Protein AF-A0ABD3NQT2-F1 (afdb_monomer)

Structure (mmCIF, N/CA/C/O backbone):
data_AF-A0ABD3NQT2-F1
#
_entry.id   AF-A0ABD3NQT2-F1
#
loop_
_atom_site.group_PDB
_atom_site.id
_atom_site.type_symbol
_atom_site.label_atom_id
_atom_site.label_alt_id
_atom_site.label_comp_id
_atom_site.label_asym_id
_atom_site.label_entity_id
_atom_site.label_seq_id
_atom_site.pdbx_PDB_ins_code
_atom_site.Cartn_x
_atom_site.Cartn_y
_atom_site.Cartn_z
_atom_site.occupancy
_atom_site.B_iso_or_equiv
_atom_site.auth_seq_id
_atom_site.auth_comp_id
_atom_site.auth_asym_id
_atom_site.auth_atom_id
_atom_site.pdbx_PDB_model_num
ATOM 1 N N . MET A 1 1 ? 3.019 -22.287 -21.761 1.00 49.25 1 MET A N 1
ATOM 2 C CA . MET A 1 1 ? 3.393 -20.954 -21.229 1.00 49.25 1 MET A CA 1
ATOM 3 C C . MET A 1 1 ? 3.310 -19.786 -22.235 1.00 49.25 1 MET A C 1
ATOM 5 O O . MET A 1 1 ? 3.649 -18.680 -21.855 1.00 49.25 1 MET A O 1
ATOM 9 N N . ARG A 1 2 ? 2.814 -19.948 -23.480 1.00 47.25 2 ARG A N 1
ATOM 10 C CA . ARG A 1 2 ? 2.651 -18.816 -24.435 1.00 47.25 2 ARG A CA 1
ATOM 11 C C . ARG A 1 2 ? 1.312 -18.065 -24.318 1.00 47.25 2 ARG A C 1
ATOM 13 O O . ARG A 1 2 ? 1.182 -16.962 -24.826 1.00 47.25 2 ARG A O 1
ATOM 20 N N . HIS A 1 3 ? 0.321 -18.656 -23.652 1.00 46.34 3 HIS A N 1
ATOM 21 C CA . HIS A 1 3 ? -1.047 -18.123 -23.594 1.00 46.34 3 HIS A CA 1
ATOM 22 C C . HIS A 1 3 ? -1.217 -16.998 -22.558 1.00 46.34 3 HIS A C 1
ATOM 24 O O . HIS A 1 3 ? -1.997 -16.082 -22.783 1.00 46.34 3 HIS A O 1
ATOM 30 N N . LEU A 1 4 ? -0.442 -17.023 -21.465 1.00 46.31 4 LEU A N 1
ATOM 31 C CA . LEU A 1 4 ? -0.469 -15.977 -20.432 1.00 46.31 4 LEU A CA 1
ATOM 32 C C . LEU A 1 4 ? 0.183 -14.670 -20.905 1.00 46.31 4 LEU A C 1
ATOM 34 O O . LEU A 1 4 ? -0.371 -13.603 -20.676 1.00 46.31 4 LEU A O 1
ATOM 38 N N . GLN A 1 5 ? 1.289 -14.741 -21.653 1.00 54.09 5 GLN A N 1
ATOM 39 C CA . GLN A 1 5 ? 1.909 -13.548 -22.252 1.00 54.09 5 GLN A CA 1
ATOM 40 C C . GLN A 1 5 ? 0.992 -12.849 -23.269 1.00 54.09 5 GLN A C 1
ATOM 42 O O . GLN A 1 5 ? 1.016 -11.628 -23.377 1.00 54.09 5 GLN A O 1
ATOM 47 N N . ALA A 1 6 ? 0.153 -13.606 -23.983 1.00 58.00 6 ALA A N 1
ATOM 48 C CA . ALA A 1 6 ? -0.851 -13.036 -24.880 1.00 58.00 6 ALA A CA 1
ATOM 49 C C . ALA A 1 6 ? -1.999 -12.345 -24.119 1.00 58.00 6 ALA A C 1
ATOM 51 O O . ALA A 1 6 ? -2.558 -11.375 -24.622 1.00 58.00 6 ALA A O 1
ATOM 52 N N . PHE A 1 7 ? -2.330 -12.822 -22.913 1.00 53.03 7 PHE A N 1
ATOM 53 C CA . PHE A 1 7 ? -3.351 -12.214 -22.057 1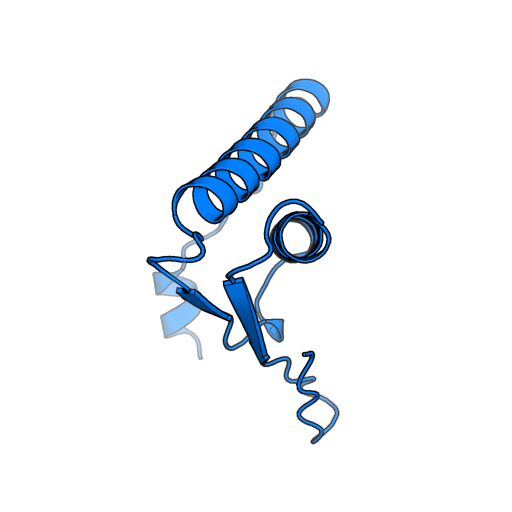.00 53.03 7 PHE A CA 1
ATOM 54 C C . PHE A 1 7 ? -2.849 -10.949 -21.349 1.00 53.03 7 PHE A C 1
ATOM 56 O O . PHE A 1 7 ? -3.575 -9.965 -21.266 1.00 53.03 7 PHE A O 1
ATOM 63 N N . MET A 1 8 ? -1.602 -10.954 -20.871 1.00 55.66 8 MET A N 1
ATOM 64 C CA . MET A 1 8 ? -1.020 -9.823 -20.136 1.00 55.66 8 MET A CA 1
ATOM 65 C C . MET A 1 8 ? -0.690 -8.618 -21.028 1.00 55.66 8 MET A C 1
ATOM 67 O O . MET A 1 8 ? -0.510 -7.517 -20.512 1.00 55.66 8 MET A O 1
ATOM 71 N N . GLY A 1 9 ? -0.665 -8.805 -22.354 1.00 44.69 9 GLY A N 1
ATOM 72 C CA . GLY A 1 9 ? -0.362 -7.749 -23.313 1.00 44.69 9 GLY A CA 1
ATOM 73 C C . GLY A 1 9 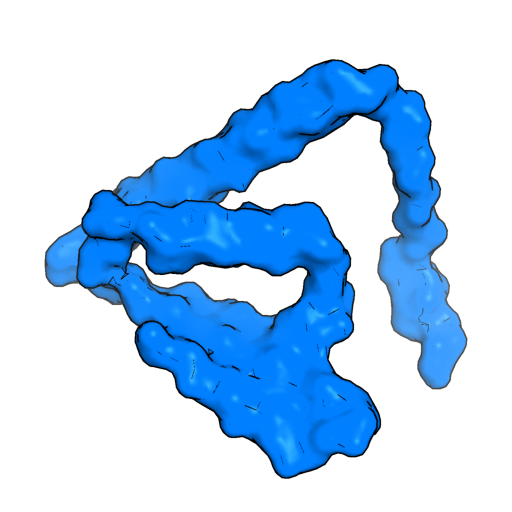? 1.087 -7.266 -23.215 1.00 44.69 9 GLY A C 1
ATOM 74 O O . GLY A 1 9 ? 1.785 -7.443 -22.218 1.00 44.69 9 GLY A O 1
ATOM 75 N N . ARG A 1 10 ? 1.578 -6.648 -24.287 1.00 49.50 10 ARG A N 1
ATOM 76 C CA . ARG A 1 10 ? 2.865 -5.956 -24.260 1.00 49.50 10 ARG A CA 1
ATOM 77 C C . ARG A 1 10 ? 2.709 -4.743 -23.339 1.00 49.50 10 ARG A C 1
ATOM 79 O O . ARG A 1 10 ? 2.004 -3.802 -23.690 1.00 49.50 10 ARG A O 1
ATOM 86 N N . GLN A 1 11 ? 3.316 -4.777 -22.154 1.00 48.88 11 GLN A N 1
ATOM 87 C CA . GLN A 1 11 ? 3.465 -3.576 -21.337 1.00 48.88 11 GLN A CA 1
ATOM 88 C C . GLN A 1 11 ? 4.520 -2.698 -22.003 1.00 48.88 11 GLN A C 1
ATOM 90 O O . GLN A 1 11 ? 5.716 -2.845 -21.761 1.00 48.88 11 GLN A O 1
ATOM 95 N N . ASP A 1 12 ? 4.081 -1.829 -22.909 1.00 44.16 12 ASP A N 1
ATOM 96 C CA . ASP A 1 12 ? 4.954 -0.789 -23.431 1.00 44.16 12 ASP A CA 1
ATOM 97 C C . ASP A 1 12 ? 5.334 0.130 -22.264 1.00 44.16 1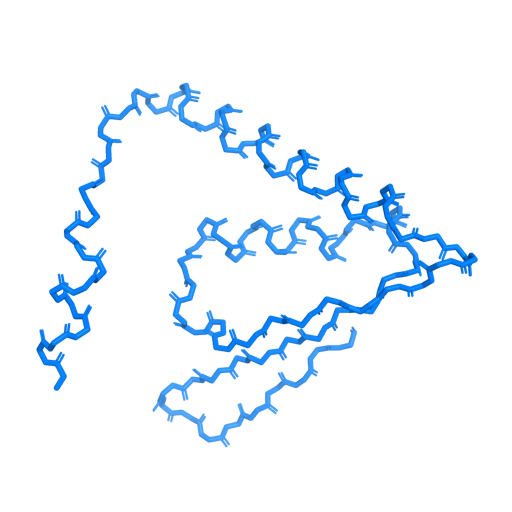2 ASP A C 1
ATOM 99 O O . ASP A 1 12 ? 4.477 0.715 -21.595 1.00 44.16 12 ASP A O 1
ATOM 103 N N . SER A 1 13 ? 6.634 0.231 -21.998 1.00 52.12 13 SER A N 1
ATOM 104 C CA . SER A 1 13 ? 7.198 1.209 -21.078 1.00 5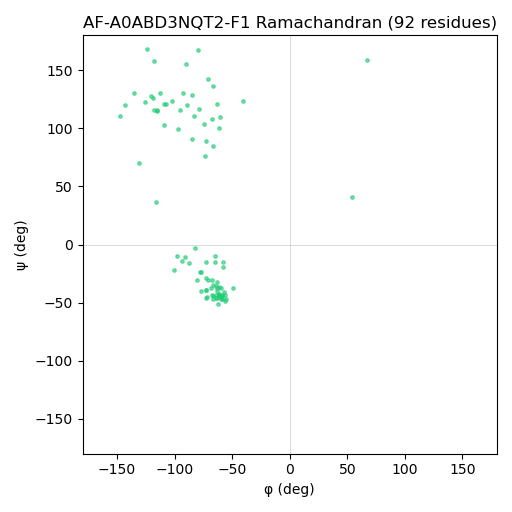2.12 13 SER A CA 1
ATOM 105 C C . SER A 1 13 ? 6.875 2.597 -21.623 1.00 52.12 13 SER A C 1
ATOM 107 O O . SER A 1 13 ? 7.476 3.077 -22.584 1.00 52.12 13 SER A O 1
ATOM 109 N N . VAL A 1 14 ? 5.844 3.221 -21.052 1.00 57.75 14 VAL A N 1
ATOM 110 C CA . VAL A 1 14 ? 5.375 4.540 -21.471 1.00 57.75 14 VAL A CA 1
ATOM 111 C C . VAL A 1 14 ? 6.520 5.532 -21.268 1.00 57.75 14 VAL A C 1
ATOM 113 O O . VAL A 1 14 ? 6.859 5.864 -20.135 1.00 57.75 14 VAL A O 1
ATOM 116 N N . ALA A 1 15 ? 7.103 6.014 -22.369 1.00 52.34 15 ALA A N 1
ATOM 117 C CA . ALA A 1 15 ? 8.090 7.089 -22.378 1.00 52.34 15 ALA A CA 1
ATOM 118 C C . ALA A 1 15 ? 7.415 8.394 -21.929 1.00 52.34 15 ALA A C 1
ATOM 120 O O . ALA A 1 15 ? 6.891 9.174 -22.723 1.00 52.34 15 ALA A O 1
ATOM 121 N N . ARG A 1 16 ? 7.342 8.585 -20.616 1.00 53.53 16 ARG A N 1
ATOM 122 C CA . ARG A 1 16 ? 6.655 9.688 -19.953 1.00 53.53 16 ARG A CA 1
ATOM 123 C C . ARG A 1 16 ? 7.735 10.449 -19.198 1.00 53.53 16 ARG A C 1
ATOM 125 O O . ARG A 1 16 ? 8.378 9.858 -18.340 1.00 53.53 16 ARG A O 1
ATOM 132 N N . GLY A 1 17 ? 7.969 11.710 -19.579 1.00 58.28 17 GLY A N 1
ATOM 133 C CA . GLY A 1 17 ? 9.126 12.501 -19.138 1.00 58.28 17 GLY A CA 1
ATOM 134 C C . GLY A 1 17 ? 9.450 12.301 -17.657 1.00 58.28 17 GLY A C 1
ATOM 135 O O . GLY A 1 17 ? 8.576 12.496 -16.808 1.00 58.28 17 GLY A O 1
ATOM 136 N N . ASP A 1 18 ? 10.686 11.884 -17.381 1.00 64.62 18 ASP A N 1
ATOM 137 C CA . ASP A 1 18 ? 11.097 11.205 -16.144 1.00 64.62 18 ASP A CA 1
ATOM 138 C C . ASP A 1 18 ? 10.630 11.912 -14.862 1.00 64.62 18 ASP A C 1
ATOM 140 O O . ASP A 1 18 ? 10.158 11.270 -13.925 1.00 64.62 18 ASP A O 1
ATOM 144 N N . ASN A 1 19 ? 10.642 13.248 -14.850 1.00 64.00 19 ASN A N 1
ATOM 145 C CA . ASN A 1 19 ? 10.235 14.051 -13.695 1.00 64.00 19 ASN A CA 1
ATOM 146 C C . ASN A 1 19 ? 8.727 13.980 -13.384 1.00 64.00 19 ASN A C 1
ATOM 148 O O . ASN A 1 19 ? 8.329 13.972 -12.219 1.00 64.00 19 ASN A O 1
ATOM 152 N N . ILE A 1 20 ? 7.868 13.929 -14.408 1.00 70.56 20 ILE A N 1
ATOM 153 C CA . ILE A 1 20 ? 6.408 13.839 -14.226 1.00 70.56 20 ILE A CA 1
ATOM 154 C C . ILE A 1 20 ? 6.036 12.432 -13.751 1.00 70.56 20 ILE A C 1
ATOM 156 O O . ILE A 1 20 ? 5.178 12.277 -12.882 1.00 70.56 20 ILE A O 1
ATOM 160 N N . SER A 1 21 ? 6.709 11.418 -14.290 1.00 75.50 21 SER A N 1
ATOM 161 C CA . SER A 1 21 ? 6.494 10.012 -13.941 1.00 75.50 21 SER A CA 1
ATOM 162 C C . SER A 1 21 ? 6.898 9.714 -12.502 1.00 75.50 21 SER A C 1
ATOM 164 O O . SER A 1 21 ? 6.118 9.118 -11.763 1.00 75.50 21 SER A O 1
ATOM 166 N N . GLN A 1 22 ? 8.049 10.222 -12.053 1.00 78.69 22 GLN A N 1
ATOM 167 C CA . GLN A 1 22 ? 8.493 10.074 -10.664 1.00 78.69 22 GLN A CA 1
ATOM 168 C C . GLN A 1 22 ? 7.540 10.754 -9.672 1.00 78.69 22 GLN A C 1
ATOM 170 O O . GLN A 1 22 ? 7.138 10.149 -8.677 1.00 78.69 22 GLN A O 1
ATOM 175 N N . ALA A 1 23 ? 7.117 11.991 -9.957 1.00 82.06 23 ALA A N 1
ATOM 176 C CA . ALA A 1 23 ? 6.169 12.707 -9.105 1.00 82.06 23 ALA A CA 1
ATOM 177 C C . ALA A 1 23 ? 4.805 11.999 -9.030 1.00 82.06 23 ALA A C 1
ATOM 179 O O . ALA A 1 23 ? 4.172 11.970 -7.972 1.00 82.06 23 ALA A O 1
ATOM 180 N N . LEU A 1 24 ? 4.348 11.417 -10.142 1.00 86.12 24 LEU A N 1
ATOM 181 C CA . LEU A 1 24 ? 3.116 10.638 -10.186 1.00 86.12 24 LEU A CA 1
ATOM 182 C C . LEU A 1 24 ? 3.245 9.341 -9.373 1.00 86.12 24 LEU A C 1
ATOM 184 O O . LEU A 1 24 ? 2.348 9.041 -8.589 1.00 86.12 24 LEU A O 1
ATOM 188 N N . ASN A 1 25 ? 4.366 8.626 -9.494 1.00 86.75 25 ASN A N 1
ATOM 189 C CA . ASN A 1 25 ? 4.638 7.406 -8.729 1.00 86.75 25 ASN A CA 1
ATOM 190 C C . ASN A 1 25 ? 4.643 7.675 -7.219 1.00 86.75 25 ASN A C 1
ATOM 192 O O . ASN A 1 25 ? 3.980 6.966 -6.468 1.00 86.75 25 ASN A O 1
ATOM 196 N N . LEU A 1 26 ? 5.305 8.744 -6.768 1.00 88.31 26 LEU A N 1
ATOM 197 C CA . LEU A 1 26 ? 5.298 9.148 -5.356 1.00 88.31 26 LEU A CA 1
ATOM 198 C C . LEU A 1 26 ? 3.881 9.446 -4.847 1.00 88.31 26 LEU A C 1
ATOM 200 O O . LEU A 1 26 ? 3.499 8.996 -3.768 1.00 88.31 26 LEU A O 1
ATOM 204 N N . ARG A 1 27 ? 3.074 10.172 -5.631 1.00 91.56 27 ARG A N 1
ATOM 205 C CA . ARG A 1 27 ? 1.679 10.476 -5.271 1.00 91.56 27 ARG A CA 1
ATOM 206 C C . ARG A 1 27 ? 0.824 9.219 -5.173 1.00 91.56 27 ARG A C 1
ATOM 208 O O . ARG A 1 27 ? 0.018 9.121 -4.252 1.00 91.56 27 ARG A O 1
ATOM 215 N N . TRP A 1 28 ? 1.009 8.267 -6.083 1.00 91.56 28 TRP A N 1
ATOM 216 C CA . TRP A 1 28 ? 0.314 6.983 -6.034 1.00 91.56 28 TRP A CA 1
ATOM 217 C C . TRP A 1 28 ? 0.697 6.161 -4.809 1.00 91.56 28 TRP A C 1
ATOM 219 O O . TRP A 1 28 ? -0.195 5.676 -4.112 1.00 91.56 28 TRP A O 1
ATOM 229 N N . LYS A 1 29 ? 1.996 6.068 -4.500 1.00 93.62 29 LYS A N 1
ATOM 230 C CA . LYS A 1 29 ? 2.490 5.394 -3.293 1.00 93.62 29 LYS A CA 1
ATOM 231 C C . LYS A 1 29 ? 1.850 6.003 -2.035 1.00 93.62 29 LYS A C 1
ATOM 233 O O . LYS A 1 29 ? 1.283 5.278 -1.218 1.00 93.62 29 LYS A O 1
ATOM 238 N N . LEU A 1 30 ? 1.849 7.336 -1.916 1.00 94.62 30 LEU A N 1
ATOM 239 C CA . LEU A 1 30 ? 1.221 8.057 -0.797 1.00 94.62 30 LEU A CA 1
ATOM 240 C C . LEU A 1 30 ? -0.290 7.823 -0.705 1.00 94.62 30 LEU A C 1
ATOM 242 O O . LEU A 1 30 ? -0.807 7.606 0.389 1.00 94.62 30 LEU A O 1
ATOM 246 N N . LEU A 1 31 ? -0.998 7.845 -1.836 1.00 95.62 31 LEU A N 1
ATOM 247 C CA . LEU A 1 31 ? -2.434 7.564 -1.881 1.00 95.62 31 LEU A CA 1
ATOM 248 C C . LEU A 1 31 ? -2.754 6.167 -1.349 1.00 95.62 31 LEU A C 1
ATOM 250 O O . LEU A 1 31 ? -3.645 6.034 -0.515 1.00 95.62 31 LEU A O 1
ATOM 254 N N . LEU A 1 32 ? -2.016 5.147 -1.791 1.00 94.81 32 LEU A N 1
ATOM 255 C CA . LEU A 1 32 ? -2.207 3.774 -1.323 1.00 94.81 32 LEU A CA 1
ATOM 256 C C . LEU A 1 32 ? -1.905 3.637 0.170 1.00 94.81 32 LEU A C 1
ATOM 258 O O . LEU A 1 32 ? -2.688 3.034 0.895 1.00 94.81 32 LEU A O 1
ATOM 262 N N . SER A 1 33 ? -0.822 4.244 0.654 1.00 95.69 33 SER A N 1
ATOM 263 C CA . SER A 1 33 ? -0.481 4.222 2.081 1.00 95.69 33 SER A CA 1
ATOM 264 C C . SER A 1 33 ? -1.554 4.887 2.946 1.00 95.69 33 SER A C 1
ATOM 266 O O . SER A 1 33 ? -1.972 4.324 3.956 1.00 95.69 33 SER A O 1
ATOM 268 N N . ASN A 1 34 ? -2.077 6.036 2.509 1.00 95.94 34 ASN A N 1
ATOM 269 C CA . ASN A 1 34 ? -3.169 6.724 3.196 1.00 95.94 34 ASN A CA 1
ATOM 270 C C . ASN A 1 34 ? -4.480 5.938 3.142 1.00 95.94 34 ASN A C 1
ATOM 272 O O . ASN A 1 34 ? -5.239 5.967 4.107 1.00 95.94 34 ASN A O 1
ATOM 276 N N . LEU A 1 35 ? -4.750 5.236 2.040 1.00 96.50 35 LEU A N 1
ATOM 277 C CA . LEU A 1 35 ? -5.912 4.364 1.933 1.00 96.50 35 LEU A CA 1
ATOM 278 C C . LEU A 1 35 ? -5.825 3.233 2.956 1.00 96.50 35 LEU A C 1
ATOM 280 O O . LEU A 1 35 ? -6.770 3.059 3.717 1.00 96.50 35 LEU A O 1
ATOM 284 N N . VAL A 1 36 ? -4.699 2.512 3.005 1.00 96.06 36 VAL A N 1
ATOM 285 C CA . VAL A 1 36 ? -4.495 1.414 3.964 1.00 96.06 36 VAL A CA 1
ATOM 286 C C . VAL A 1 36 ? -4.619 1.930 5.394 1.00 96.06 36 VAL A C 1
ATOM 288 O O . VAL A 1 36 ? -5.361 1.349 6.176 1.00 96.06 36 VAL A O 1
ATOM 291 N N . TYR A 1 37 ? -3.991 3.067 5.705 1.00 95.69 37 TYR A N 1
ATOM 292 C CA . TYR A 1 37 ? -4.147 3.733 6.997 1.00 95.69 37 TYR A CA 1
ATOM 293 C C . TYR A 1 37 ? -5.614 4.031 7.340 1.00 95.69 37 TYR A C 1
ATOM 295 O O . TYR A 1 37 ? -6.057 3.734 8.446 1.00 95.69 37 TYR A O 1
ATOM 303 N N . ALA A 1 38 ? -6.377 4.589 6.397 1.00 96.00 38 ALA A N 1
ATOM 304 C CA . ALA A 1 38 ? -7.764 4.986 6.626 1.00 96.00 38 ALA A CA 1
ATOM 305 C C . ALA A 1 38 ? -8.707 3.797 6.863 1.00 96.00 38 ALA A C 1
ATOM 307 O O . ALA A 1 38 ? -9.693 3.943 7.585 1.00 96.00 38 ALA A O 1
ATOM 308 N N . ILE A 1 39 ? -8.423 2.638 6.261 1.00 95.62 39 ILE A N 1
ATOM 309 C CA . ILE A 1 39 ? -9.249 1.430 6.407 1.00 95.62 39 ILE A CA 1
ATOM 310 C C . ILE A 1 39 ? -8.768 0.500 7.528 1.00 95.62 39 ILE A C 1
ATOM 312 O O . ILE A 1 39 ? -9.515 -0.390 7.921 1.00 95.62 39 ILE A O 1
ATOM 316 N N . SER A 1 40 ? -7.547 0.692 8.043 1.00 95.62 40 SER A N 1
ATOM 317 C CA . SER A 1 40 ? -6.993 -0.082 9.156 1.00 95.62 40 SER A CA 1
ATOM 318 C C . SER A 1 40 ? -7.179 0.666 10.476 1.00 95.62 40 SER A C 1
ATOM 320 O O . SER A 1 40 ? -6.402 1.563 10.814 1.00 95.62 40 SER A O 1
ATOM 322 N N . SER A 1 41 ? -8.192 0.299 11.254 1.00 95.75 41 SER A N 1
ATOM 323 C CA . SER A 1 41 ? -8.446 0.905 12.565 1.00 95.75 41 SER A CA 1
ATOM 324 C C . SER A 1 41 ? -8.482 -0.149 13.666 1.00 95.75 41 SER A C 1
ATOM 326 O O . SER A 1 41 ? -8.517 -1.347 13.399 1.00 95.75 41 SER A O 1
ATOM 328 N N . GLN A 1 42 ? -8.466 0.289 14.924 1.00 95.44 42 GLN A N 1
ATOM 329 C CA . GLN A 1 42 ? -8.572 -0.631 16.056 1.00 95.44 42 GLN A CA 1
ATOM 330 C C . GLN A 1 42 ? -9.897 -1.412 16.045 1.00 95.44 42 GLN A C 1
ATOM 332 O O . GLN A 1 42 ? -9.907 -2.594 16.378 1.00 95.44 42 GLN A O 1
ATOM 337 N N . ASP A 1 43 ? -10.988 -0.762 15.630 1.00 96.94 43 ASP A N 1
ATOM 338 C CA . ASP A 1 43 ? -12.316 -1.378 15.521 1.00 96.94 43 ASP A CA 1
ATOM 339 C C . ASP A 1 43 ? -12.452 -2.256 14.265 1.00 96.94 43 ASP A C 1
ATOM 341 O O . ASP A 1 43 ? -13.272 -3.176 14.218 1.00 96.94 43 ASP A O 1
ATOM 345 N N . HIS A 1 44 ? -11.632 -1.986 13.245 1.00 94.94 44 HIS A N 1
ATOM 346 C CA . HIS A 1 44 ? -11.603 -2.697 11.969 1.00 94.94 44 HIS A CA 1
ATOM 347 C C . HIS A 1 44 ? -10.167 -3.103 11.609 1.00 94.94 44 HIS A C 1
ATOM 349 O O . HIS A 1 44 ? -9.575 -2.532 10.685 1.00 94.94 44 HIS A O 1
ATOM 355 N N . PRO A 1 45 ? -9.573 -4.069 12.335 1.00 95.56 45 PRO A N 1
ATOM 356 C CA . PRO A 1 45 ? -8.266 -4.586 11.974 1.00 95.56 45 PRO A CA 1
ATOM 357 C C . PRO A 1 45 ? -8.372 -5.337 10.646 1.00 95.56 45 PRO A C 1
ATOM 359 O O . PRO A 1 45 ? -9.298 -6.123 10.435 1.00 95.56 45 PRO A O 1
ATOM 362 N N . ILE A 1 46 ? -7.414 -5.107 9.754 1.00 96.56 46 ILE A N 1
ATOM 363 C CA . ILE A 1 46 ? -7.392 -5.732 8.428 1.00 96.56 46 ILE A CA 1
ATOM 364 C C . ILE A 1 46 ? -6.154 -6.606 8.244 1.00 96.56 46 ILE A C 1
ATOM 366 O O . ILE A 1 46 ? -5.136 -6.422 8.910 1.00 96.56 46 ILE A O 1
ATOM 370 N N . ALA A 1 47 ? -6.240 -7.551 7.312 1.00 95.81 47 ALA A N 1
ATOM 371 C CA . ALA A 1 47 ? -5.095 -8.303 6.821 1.00 95.81 47 ALA A CA 1
ATOM 372 C C . ALA A 1 47 ? -4.965 -8.084 5.310 1.00 95.81 47 ALA A C 1
ATOM 374 O O . ALA A 1 47 ? -5.934 -8.271 4.572 1.00 95.81 47 ALA A O 1
ATOM 375 N N . LEU A 1 48 ? -3.777 -7.689 4.858 1.00 95.31 48 LEU A N 1
ATOM 376 C CA . LEU A 1 48 ? -3.431 -7.593 3.443 1.00 95.31 48 LEU A CA 1
ATOM 377 C C . LEU A 1 48 ? -2.478 -8.730 3.094 1.00 95.31 48 LEU A C 1
ATOM 379 O O . LEU A 1 48 ? -1.403 -8.845 3.679 1.00 95.31 48 LEU A O 1
ATOM 383 N N . VAL A 1 49 ? -2.889 -9.565 2.141 1.00 94.56 49 VAL A N 1
ATOM 384 C CA . VAL A 1 49 ? -2.127 -10.734 1.697 1.00 94.56 49 VAL A CA 1
ATOM 385 C C . VAL A 1 49 ? -1.594 -10.474 0.294 1.00 94.56 49 VAL A C 1
ATOM 387 O O . VAL A 1 49 ? -2.367 -10.240 -0.636 1.00 94.56 49 VAL A O 1
ATOM 390 N N . PHE A 1 50 ? -0.274 -10.523 0.151 1.00 93.00 50 PHE A N 1
ATOM 391 C CA . PHE A 1 50 ? 0.427 -10.432 -1.121 1.00 93.00 50 PHE A CA 1
ATOM 392 C C . PHE A 1 50 ? 1.032 -11.794 -1.467 1.00 93.00 50 PHE A C 1
ATOM 394 O O . PHE A 1 50 ? 2.059 -12.189 -0.913 1.00 93.00 50 PHE A O 1
ATOM 401 N N . GLU A 1 51 ? 0.383 -12.505 -2.383 1.00 90.19 51 GLU A N 1
ATOM 402 C CA . GLU A 1 51 ? 0.888 -13.762 -2.938 1.00 90.19 51 GLU A CA 1
ATOM 403 C C . GLU A 1 51 ? 1.745 -13.511 -4.183 1.00 90.19 51 GLU A C 1
ATOM 405 O O . GLU A 1 51 ? 1.594 -12.493 -4.861 1.00 90.19 51 GLU A O 1
ATOM 410 N N . ASP A 1 52 ? 2.643 -14.451 -4.480 1.00 90.06 52 ASP A N 1
ATOM 411 C CA . ASP A 1 52 ? 3.476 -14.456 -5.687 1.00 90.06 52 ASP A CA 1
ATOM 412 C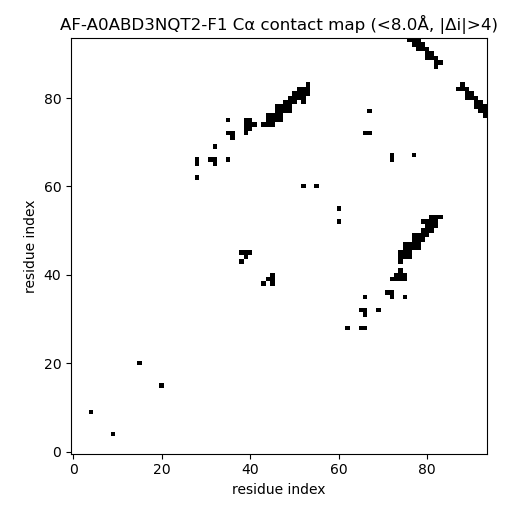 C . ASP A 1 52 ? 4.284 -13.164 -5.918 1.00 90.06 52 ASP A C 1
ATOM 414 O O . ASP A 1 52 ? 4.468 -12.710 -7.050 1.00 90.06 52 ASP A O 1
ATOM 418 N N . LEU A 1 53 ?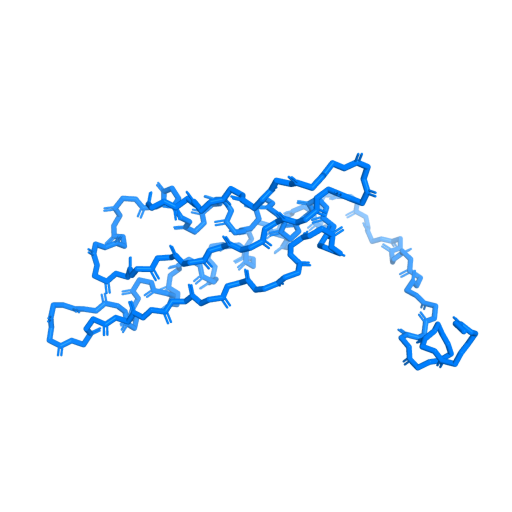 4.860 -12.593 -4.850 1.00 90.38 53 LEU A N 1
ATOM 419 C CA . LEU A 1 53 ? 5.645 -11.349 -4.928 1.00 90.38 53 LEU A CA 1
ATOM 420 C C . LEU A 1 53 ? 6.842 -11.423 -5.885 1.00 90.38 53 LEU A C 1
ATOM 422 O O . LEU A 1 53 ? 7.331 -10.396 -6.343 1.00 90.38 53 LEU A O 1
ATOM 426 N N . HIS A 1 54 ? 7.299 -12.625 -6.224 1.00 88.06 54 HIS A N 1
ATOM 427 C CA . HIS A 1 54 ? 8.365 -12.853 -7.195 1.00 88.06 54 HIS A CA 1
ATOM 428 C C . HIS A 1 54 ? 8.003 -12.436 -8.632 1.00 88.06 54 HIS A C 1
AT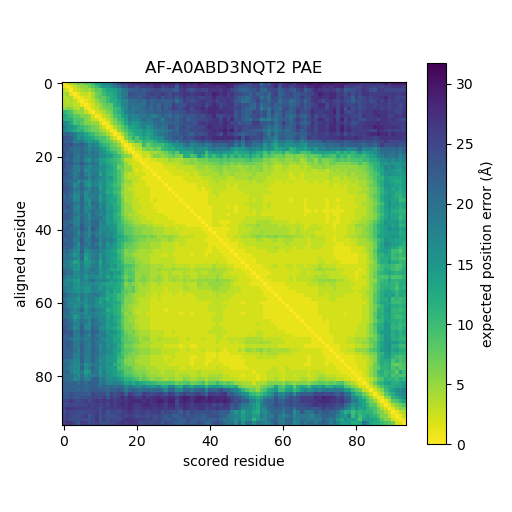OM 430 O O . HIS A 1 54 ? 8.893 -12.312 -9.471 1.00 88.06 54 HIS A O 1
ATOM 436 N N . TRP A 1 55 ? 6.720 -12.203 -8.934 1.00 89.44 55 TRP A N 1
ATOM 437 C CA . TRP A 1 55 ? 6.273 -11.625 -10.209 1.00 89.44 55 TRP A CA 1
ATOM 438 C C . TRP A 1 55 ? 6.164 -10.097 -10.179 1.00 89.44 55 TRP A C 1
ATOM 440 O O . TRP A 1 55 ? 5.975 -9.483 -11.231 1.00 89.44 55 TRP A O 1
ATOM 450 N N . ALA A 1 56 ? 6.256 -9.473 -9.003 1.00 89.88 56 ALA A N 1
ATOM 451 C CA . ALA A 1 56 ? 6.164 -8.027 -8.875 1.00 89.88 56 ALA A CA 1
ATOM 452 C C . ALA A 1 56 ? 7.421 -7.346 -9.437 1.00 89.88 56 ALA A C 1
ATOM 454 O O . ALA A 1 56 ? 8.543 -7.823 -9.268 1.00 89.88 56 ALA A O 1
ATOM 455 N N . ASN A 1 57 ? 7.228 -6.202 -10.096 1.00 90.12 57 ASN A N 1
ATOM 456 C CA . ASN A 1 57 ? 8.338 -5.346 -10.504 1.00 90.12 57 ASN A CA 1
ATOM 457 C C . ASN A 1 57 ? 8.847 -4.497 -9.323 1.00 90.12 57 ASN A C 1
ATOM 459 O O . ASN A 1 57 ? 8.189 -4.386 -8.286 1.00 90.12 57 ASN A O 1
ATOM 463 N N . GLU A 1 58 ? 10.009 -3.872 -9.504 1.00 88.94 58 GLU A N 1
ATOM 464 C CA . GLU A 1 58 ? 10.670 -3.051 -8.481 1.00 88.94 58 GLU A CA 1
ATOM 465 C C . GLU A 1 58 ? 9.772 -1.913 -7.965 1.00 88.94 58 GLU A C 1
ATOM 467 O O . GLU A 1 58 ? 9.613 -1.755 -6.759 1.00 88.94 58 GLU A O 1
ATOM 472 N N . ASP A 1 59 ? 9.060 -1.212 -8.856 1.00 89.06 59 ASP A N 1
ATOM 473 C CA . ASP A 1 59 ? 8.119 -0.146 -8.474 1.00 89.06 59 ASP A CA 1
ATOM 474 C C . ASP A 1 59 ? 6.990 -0.637 -7.547 1.00 89.06 59 ASP A C 1
ATOM 476 O O . ASP A 1 59 ? 6.546 0.079 -6.638 1.00 89.06 59 ASP A O 1
ATOM 480 N N . THR A 1 60 ? 6.500 -1.858 -7.775 1.00 90.69 60 THR A N 1
ATOM 481 C CA . THR A 1 60 ? 5.459 -2.481 -6.950 1.00 90.69 60 THR A CA 1
ATOM 482 C C . THR A 1 60 ? 6.025 -2.878 -5.592 1.00 90.69 60 THR A C 1
ATOM 484 O O . THR A 1 60 ? 5.407 -2.576 -4.571 1.00 90.69 60 THR A O 1
ATOM 487 N N . LEU A 1 61 ? 7.208 -3.497 -5.562 1.00 92.31 61 LEU A N 1
ATOM 488 C CA . LEU A 1 61 ? 7.884 -3.879 -4.320 1.00 92.31 61 LEU A CA 1
ATOM 489 C C . LEU A 1 61 ? 8.210 -2.654 -3.457 1.00 92.31 61 LEU A C 1
ATOM 491 O O . LEU A 1 61 ? 7.907 -2.660 -2.265 1.00 92.31 61 LEU A O 1
ATOM 495 N N . ASP A 1 62 ? 8.691 -1.568 -4.062 1.00 92.81 62 ASP A N 1
ATOM 496 C CA . ASP A 1 62 ? 8.892 -0.283 -3.389 1.00 92.81 62 ASP A CA 1
ATOM 497 C C . ASP A 1 62 ? 7.600 0.255 -2.766 1.00 92.81 62 ASP A C 1
ATOM 499 O O . ASP A 1 62 ? 7.599 0.842 -1.684 1.00 92.81 62 ASP A O 1
ATOM 503 N N . THR A 1 63 ? 6.483 0.118 -3.482 1.00 93.12 63 THR A N 1
ATOM 504 C CA . THR A 1 63 ? 5.179 0.587 -3.005 1.00 93.12 63 THR A CA 1
ATOM 505 C C . THR A 1 63 ? 4.738 -0.221 -1.791 1.00 93.12 63 THR A C 1
ATOM 507 O O . THR A 1 63 ? 4.336 0.361 -0.783 1.00 93.12 63 THR A O 1
ATOM 510 N N . ILE A 1 64 ? 4.856 -1.549 -1.863 1.00 94.00 64 ILE A N 1
ATOM 511 C CA . ILE A 1 64 ? 4.545 -2.455 -0.754 1.00 94.00 64 ILE A CA 1
ATOM 512 C C . ILE A 1 64 ? 5.427 -2.123 0.450 1.00 94.00 64 ILE A C 1
ATOM 514 O O . ILE A 1 64 ? 4.900 -1.935 1.544 1.00 94.00 64 ILE A O 1
ATOM 518 N N . GLN A 1 65 ? 6.733 -1.947 0.243 1.00 93.31 65 GLN A N 1
ATOM 519 C CA . GLN A 1 65 ? 7.676 -1.555 1.287 1.00 93.31 65 GLN A CA 1
ATOM 520 C C . GLN A 1 65 ? 7.299 -0.216 1.935 1.00 93.31 65 GLN A C 1
ATOM 522 O O . GLN A 1 65 ? 7.328 -0.085 3.157 1.00 93.31 65 GLN A O 1
ATOM 527 N N . MET A 1 66 ? 6.913 0.789 1.145 1.00 93.56 66 MET A N 1
ATOM 528 C CA . MET A 1 66 ? 6.515 2.092 1.683 1.00 93.56 66 MET A CA 1
ATOM 529 C C . MET A 1 66 ? 5.258 1.995 2.559 1.00 93.56 66 MET A C 1
ATOM 531 O O . MET A 1 66 ? 5.128 2.715 3.549 1.00 93.56 66 MET A O 1
ATOM 535 N N . ILE A 1 67 ? 4.317 1.123 2.195 1.00 94.62 67 ILE A N 1
ATOM 536 C CA . ILE A 1 67 ? 3.095 0.902 2.969 1.00 94.62 67 ILE A CA 1
ATOM 537 C C . ILE A 1 67 ? 3.422 0.138 4.256 1.00 94.62 67 ILE A C 1
ATOM 539 O O . ILE A 1 67 ? 2.982 0.552 5.323 1.00 94.62 67 ILE A O 1
ATOM 543 N N . THR A 1 68 ? 4.223 -0.924 4.193 1.00 93.50 68 THR A N 1
ATOM 544 C CA . THR A 1 68 ? 4.512 -1.763 5.367 1.00 93.50 68 THR A CA 1
ATOM 545 C C . THR A 1 68 ? 5.429 -1.104 6.385 1.00 93.50 68 THR A C 1
ATOM 547 O O . THR A 1 68 ? 5.295 -1.358 7.578 1.00 93.50 68 THR A O 1
ATOM 550 N N . LEU A 1 69 ? 6.313 -0.205 5.949 1.00 92.88 69 LEU A N 1
ATOM 551 C CA . LEU A 1 69 ? 7.155 0.589 6.846 1.00 92.88 69 LEU A CA 1
ATOM 552 C C . LEU A 1 69 ? 6.445 1.832 7.411 1.00 92.88 69 LEU A C 1
ATOM 554 O O . LEU A 1 69 ? 7.032 2.557 8.219 1.00 92.88 69 LEU A O 1
ATOM 558 N N . ASN A 1 70 ? 5.196 2.111 7.019 1.00 93.31 70 ASN A N 1
ATOM 559 C CA . ASN A 1 70 ? 4.448 3.242 7.558 1.00 93.31 70 ASN A CA 1
ATOM 560 C C . ASN A 1 70 ? 3.967 2.950 8.990 1.00 93.31 70 ASN A C 1
ATOM 562 O O . ASN A 1 70 ? 2.956 2.288 9.208 1.00 93.31 70 ASN A O 1
ATOM 566 N N . THR A 1 71 ? 4.639 3.544 9.975 1.00 93.00 71 THR A N 1
ATOM 567 C CA . THR A 1 71 ? 4.362 3.368 11.414 1.00 93.00 71 THR A CA 1
ATOM 568 C C . THR A 1 71 ? 2.999 3.898 11.884 1.00 93.00 71 THR A C 1
ATOM 570 O O . THR A 1 71 ? 2.585 3.635 13.019 1.00 93.00 71 THR A O 1
ATOM 573 N N . ASN A 1 72 ? 2.280 4.640 11.036 1.00 94.31 72 ASN A N 1
ATOM 574 C CA . ASN A 1 72 ? 0.906 5.060 11.314 1.00 94.31 72 ASN A CA 1
ATOM 575 C C . ASN A 1 72 ? -0.100 3.922 11.095 1.00 94.31 72 ASN A C 1
ATOM 577 O O . ASN A 1 72 ? -1.172 3.931 11.699 1.00 94.31 72 ASN A O 1
ATOM 581 N N . ILE A 1 73 ? 0.243 2.927 10.276 1.00 94.75 73 ILE A N 1
ATOM 582 C CA . ILE A 1 73 ? -0.591 1.759 9.997 1.00 94.75 73 ILE A CA 1
ATOM 583 C C . ILE A 1 73 ? -0.347 0.725 11.103 1.00 94.75 73 ILE A C 1
ATOM 585 O O . ILE A 1 73 ? 0.572 -0.082 11.030 1.00 94.75 73 ILE A O 1
ATOM 589 N N . ARG A 1 74 ? -1.150 0.779 12.172 1.00 93.81 74 ARG A N 1
ATOM 590 C CA . ARG A 1 74 ? -0.959 -0.068 13.371 1.00 93.81 74 ARG A CA 1
ATOM 591 C C . ARG A 1 74 ? -1.866 -1.289 13.445 1.00 93.81 74 ARG A C 1
ATOM 593 O O . ARG A 1 74 ? -1.559 -2.231 14.165 1.00 93.81 74 ARG A O 1
ATOM 600 N N . HIS A 1 75 ? -2.989 -1.257 12.734 1.00 96.38 75 HIS A N 1
ATOM 601 C CA . HIS A 1 75 ? -4.032 -2.284 12.800 1.00 96.38 75 HIS A CA 1
ATOM 602 C C . HIS A 1 75 ? -4.185 -3.011 11.459 1.00 96.38 75 HIS A C 1
ATOM 604 O O . HIS A 1 75 ? -5.290 -3.342 11.035 1.00 96.38 75 HIS A O 1
ATOM 610 N N . CYS A 1 76 ? -3.063 -3.225 10.772 1.00 96.81 76 CYS A N 1
ATOM 611 C CA . CYS A 1 76 ? -2.988 -4.001 9.544 1.00 96.81 76 CYS A CA 1
ATOM 612 C C . CYS A 1 76 ? -1.931 -5.092 9.709 1.00 96.81 76 CYS A C 1
ATOM 614 O O . CYS A 1 76 ? -0.773 -4.785 9.980 1.00 96.81 76 CYS A O 1
ATOM 616 N N . LEU A 1 77 ? -2.323 -6.350 9.529 1.00 96.00 77 LEU A N 1
ATOM 617 C CA . LEU A 1 77 ? -1.389 -7.457 9.360 1.00 96.00 77 LEU A CA 1
ATOM 618 C C . LEU A 1 77 ? -1.000 -7.540 7.883 1.00 96.00 77 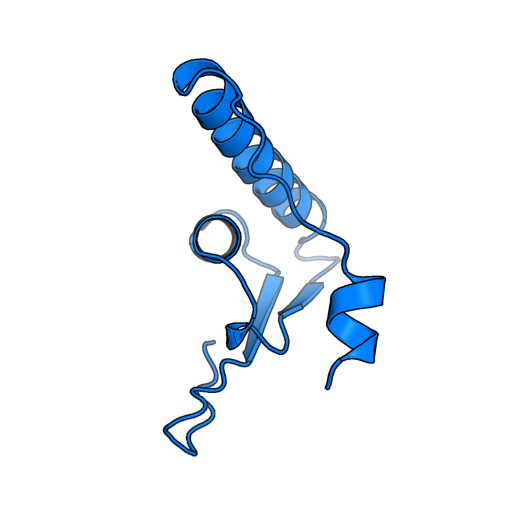LEU A C 1
ATOM 620 O O . LEU A 1 77 ? -1.871 -7.600 7.015 1.00 96.00 77 LEU A O 1
ATOM 624 N N . PHE A 1 78 ? 0.295 -7.570 7.595 1.00 95.00 78 PHE A N 1
ATOM 625 C CA . PHE A 1 78 ? 0.793 -7.812 6.247 1.00 95.00 78 PHE A CA 1
ATOM 626 C C . PHE A 1 78 ? 1.281 -9.254 6.146 1.00 95.00 78 PHE A C 1
ATOM 628 O O . PHE A 1 78 ? 2.138 -9.677 6.912 1.00 95.00 78 PHE A O 1
ATOM 635 N N . CYS A 1 79 ? 0.736 -10.012 5.199 1.00 93.69 79 CYS A N 1
ATOM 636 C CA . CYS A 1 79 ? 1.196 -11.357 4.879 1.00 93.69 79 CYS A CA 1
ATOM 637 C C . CYS A 1 79 ? 1.803 -11.342 3.483 1.00 93.69 79 CYS A C 1
ATOM 639 O O . CYS A 1 79 ? 1.200 -10.821 2.545 1.00 93.69 79 CYS A O 1
ATOM 641 N N . MET A 1 80 ? 3.001 -11.898 3.345 1.00 91.94 80 MET A N 1
ATOM 642 C CA . MET A 1 80 ? 3.764 -11.841 2.104 1.00 91.94 80 MET A CA 1
ATOM 643 C C . MET A 1 80 ? 4.349 -13.204 1.776 1.00 91.94 80 MET A C 1
ATOM 645 O O . MET A 1 80 ? 5.001 -13.818 2.620 1.00 91.94 80 MET A O 1
ATOM 649 N N . SER A 1 81 ? 4.142 -13.639 0.538 1.00 89.69 81 SER A N 1
ATOM 650 C CA . SER A 1 81 ? 4.719 -1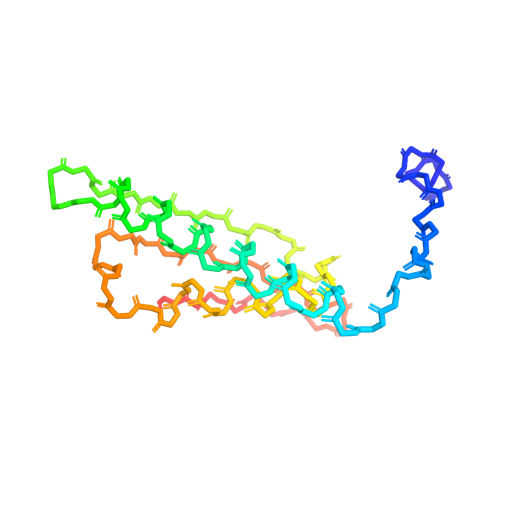4.856 -0.018 1.00 89.69 81 SER A CA 1
ATOM 651 C C . SER A 1 81 ? 5.661 -14.484 -1.154 1.00 89.69 81 SER A C 1
ATOM 653 O O . SER A 1 81 ? 5.261 -13.923 -2.178 1.00 89.69 81 SER A O 1
ATOM 655 N N . TYR A 1 82 ? 6.942 -14.778 -0.957 1.00 86.50 82 TYR A N 1
ATOM 656 C CA . TYR A 1 82 ? 7.969 -14.628 -1.974 1.00 86.50 82 TYR A CA 1
ATOM 657 C C . TYR A 1 82 ? 8.580 -15.995 -2.259 1.00 86.50 82 TYR A C 1
ATOM 659 O O . TYR A 1 82 ? 9.038 -16.678 -1.341 1.00 86.50 82 TYR A O 1
ATOM 667 N N . HIS A 1 83 ? 8.587 -16.385 -3.532 1.00 81.38 83 HIS A N 1
ATOM 668 C CA . HIS A 1 83 ? 9.202 -17.623 -3.984 1.00 81.38 83 HIS A CA 1
ATOM 669 C C . HIS A 1 83 ? 10.370 -17.294 -4.903 1.00 81.38 83 HIS A C 1
ATOM 671 O O . HIS A 1 83 ? 10.186 -16.762 -5.995 1.00 81.38 83 HIS A O 1
ATOM 677 N N . ASP A 1 84 ? 11.577 -17.626 -4.471 1.00 75.38 84 ASP A N 1
ATOM 678 C CA . ASP A 1 84 ? 12.717 -17.629 -5.371 1.00 75.38 84 ASP A CA 1
ATOM 679 C C . ASP A 1 84 ? 12.655 -18.915 -6.204 1.00 75.38 84 ASP A C 1
ATOM 681 O O . ASP A 1 84 ? 12.755 -20.016 -5.666 1.00 75.38 84 ASP A O 1
ATOM 685 N N . ALA A 1 85 ? 12.505 -18.790 -7.525 1.00 63.44 85 ALA A N 1
ATOM 686 C CA . ALA A 1 85 ? 12.469 -19.935 -8.438 1.00 63.44 85 ALA A CA 1
ATOM 687 C C . ALA A 1 85 ? 13.733 -20.818 -8.359 1.00 63.44 85 ALA A C 1
ATOM 689 O O . ALA A 1 85 ? 13.733 -21.942 -8.865 1.00 63.44 85 ALA A O 1
ATOM 690 N N . THR A 1 86 ? 14.810 -20.324 -7.741 1.00 57.25 86 THR A N 1
ATOM 691 C CA . THR A 1 86 ? 16.066 -21.055 -7.556 1.00 57.25 86 THR A CA 1
ATOM 692 C C . THR A 1 86 ? 16.217 -21.711 -6.182 1.00 57.25 86 THR A C 1
ATOM 694 O O . THR A 1 86 ? 17.100 -22.555 -6.016 1.00 57.25 86 THR A O 1
ATOM 697 N N . THR A 1 87 ? 15.332 -21.418 -5.220 1.00 51.62 87 THR A N 1
ATOM 698 C CA . THR A 1 87 ? 15.487 -21.878 -3.835 1.00 51.62 87 THR A CA 1
ATOM 699 C C . THR A 1 87 ? 14.141 -22.233 -3.199 1.00 51.62 87 THR A C 1
ATOM 701 O O . THR A 1 87 ? 13.258 -21.396 -3.039 1.00 51.62 87 THR A O 1
ATOM 704 N N . VAL A 1 88 ? 13.985 -23.489 -2.766 1.00 45.16 88 VAL A N 1
ATOM 705 C CA . VAL A 1 88 ? 12.801 -23.971 -2.031 1.00 45.16 88 VAL A CA 1
ATOM 706 C C . VAL A 1 88 ? 12.831 -23.420 -0.597 1.00 45.16 88 VAL A C 1
ATOM 708 O O . VAL A 1 88 ? 13.207 -24.120 0.337 1.00 45.16 88 VAL A O 1
ATOM 711 N N . SER A 1 89 ? 12.502 -22.143 -0.409 1.00 43.25 89 SER A N 1
ATOM 712 C CA . SER A 1 89 ? 12.370 -21.535 0.919 1.00 43.25 89 SER A CA 1
ATOM 713 C C . SER A 1 89 ? 11.290 -20.461 0.909 1.00 43.25 89 SER A C 1
ATOM 715 O O . SER A 1 89 ? 11.463 -19.400 0.317 1.00 43.25 89 SER A O 1
ATOM 717 N N . SER A 1 90 ? 10.175 -20.739 1.581 1.00 45.12 90 SER A N 1
ATOM 718 C CA . SER A 1 90 ? 9.124 -19.757 1.844 1.00 45.12 90 SER A CA 1
ATOM 719 C C . SER A 1 90 ? 9.516 -18.945 3.077 1.00 45.12 90 SER A C 1
ATOM 721 O O . SER A 1 90 ? 9.525 -19.476 4.188 1.00 45.12 90 SER A O 1
ATOM 723 N N . THR A 1 91 ? 9.846 -17.667 2.897 1.00 48.53 91 THR A N 1
ATOM 724 C CA . THR A 1 91 ? 10.084 -16.746 4.016 1.00 48.53 91 THR A CA 1
ATOM 725 C C . THR A 1 91 ? 8.801 -15.976 4.300 1.00 48.53 91 THR A C 1
ATOM 727 O O . THR A 1 91 ? 8.336 -15.215 3.456 1.00 48.53 91 THR A O 1
ATOM 730 N N . ILE A 1 92 ? 8.234 -16.184 5.489 1.00 48.12 92 ILE A N 1
ATOM 731 C CA . ILE A 1 92 ? 7.093 -15.418 6.000 1.00 48.12 92 ILE A CA 1
ATOM 732 C C . ILE A 1 92 ? 7.653 -14.204 6.746 1.00 48.12 92 ILE A C 1
ATOM 734 O O . ILE A 1 92 ? 8.398 -14.369 7.713 1.00 48.12 92 ILE A O 1
ATOM 738 N N . PHE A 1 93 ? 7.306 -12.999 6.298 1.00 45.78 93 PHE A N 1
ATOM 739 C CA . PHE A 1 93 ? 7.582 -11.755 7.020 1.00 45.78 93 PHE A CA 1
ATOM 740 C C . PHE A 1 93 ? 6.363 -11.406 7.890 1.00 45.78 93 PHE A C 1
ATOM 742 O O . PHE A 1 93 ? 5.238 -11.455 7.390 1.00 45.78 93 PHE A O 1
ATOM 749 N N . PHE A 1 94 ? 6.594 -11.117 9.177 1.00 39.53 94 PHE A N 1
ATOM 750 C CA . PHE A 1 94 ? 5.589 -10.642 10.139 1.00 39.53 94 PHE A CA 1
ATOM 751 C C . PHE A 1 94 ? 5.713 -9.134 10.345 1.00 39.53 94 PHE A C 1
ATOM 753 O O . PHE A 1 94 ? 6.873 -8.657 10.392 1.00 39.53 94 PHE A O 1
#

Solvent-accessible surface area (backbone atoms only — not comparable to full-atom values): 5731 Å² total; per-residue (Å²): 128,72,66,60,58,66,69,68,48,88,80,73,82,74,91,52,65,67,70,62,47,52,56,50,52,53,52,51,43,51,50,53,37,50,48,52,35,75,63,23,34,90,93,42,63,39,75,51,77,44,71,63,48,64,77,54,53,68,73,53,52,53,39,52,50,57,41,73,69,34,83,82,49,76,28,54,48,60,42,46,39,44,59,52,95,89,46,103,56,82,58,78,57,126

Organism: NCBI:txid382360

Mean predicted aligned error: 10.85 Å

Foldseek 3Di:
DVVVDVVVDPPDPPPDPPVVVVVVLVVVLVVVLVVLLVQFDPVRQEEDEAPACVPDDPSVVVSVVSNVPPPSRDRYHYWYFYDDPVDPDTDTDD

Sequence (94 aa):
MRHLQAFMGRQDSVARGDNISQALNLRWKLLLSNLVYAISSQDHPIALVFEDLHWANEDTLDTIQMITLNTNIRHCLFCMSYHDATTVSSTIFF

Secondary structure (DSSP, 8-state):
-HHHHHHH---------HHHHHHHHHHHHHHHHHHHHHH--SSS-EEEEE--GGG--HHHHHHHHHHHT-TT--SEEEEE---BTTB-------

pLDDT: mean 79.23, std 19.53, range [39.53, 96.94]

Nearest PDB structures (foldseek):
  3sgv-assembly1_B  TM=4.105E-01  e=1.801E+00  Escherichia coli K-12
  6acs-assembly1_A  TM=3.871E-01  e=2.535E+00  Acinetobacter baumannii

Radius of gyration: 16.13 Å; Cα contacts (8 Å, |Δi|>4): 84; chains: 1; bounding box: 28×38×41 Å